Protein AF-A0AAD9J5I0-F1 (afdb_monomer_lite)

Secondary structure (DSSP, 8-state):
---HHHHHHHHHHHHHHHHHHHHHHHHHHHHHTTT-HHHHHHHHHHHTT------PPPS-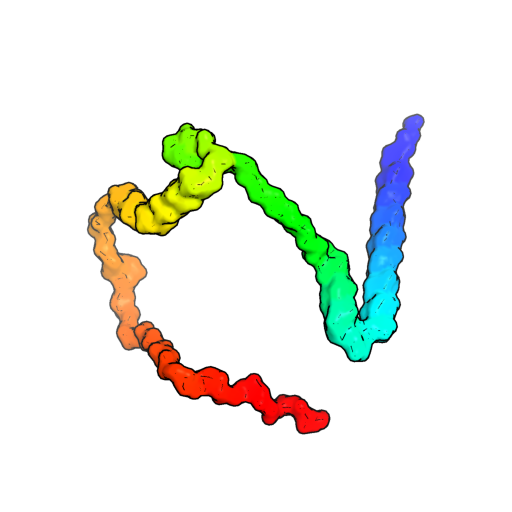EEETTEEE--HHHHHHHHHHHHHHHHHHHHHHSPPPSS-GGGTS----S-----PPPGGGG---------

pLDDT: mean 80.19, std 15.74, range [36.34, 97.44]

Structure (mmCIF, N/CA/C/O backbone):
data_AF-A0AAD9J5I0-F1
#
_entry.id   AF-A0AAD9J5I0-F1
#
loop_
_atom_site.group_PDB
_atom_site.id
_atom_site.type_symbol
_atom_site.label_atom_id
_atom_site.label_alt_id
_atom_site.label_comp_id
_atom_site.label_asym_id
_atom_site.label_entity_id
_atom_site.label_seq_id
_atom_site.pdbx_PDB_ins_code
_atom_site.Cartn_x
_atom_site.Cartn_y
_atom_site.Cartn_z
_atom_site.occupancy
_atom_site.B_iso_or_equiv
_atom_site.auth_seq_id
_atom_site.auth_comp_id
_atom_site.auth_asym_id
_atom_site.auth_atom_id
_atom_site.pdbx_PDB_model_num
ATOM 1 N N . MET A 1 1 ? -17.146 44.029 2.830 1.00 45.84 1 MET A N 1
ATOM 2 C CA . MET A 1 1 ? -15.761 43.497 2.895 1.00 45.84 1 MET A CA 1
ATOM 3 C C . MET A 1 1 ? -15.864 42.216 3.694 1.00 45.84 1 MET A C 1
ATOM 5 O O . MET A 1 1 ? -15.669 42.226 4.901 1.00 45.84 1 MET A O 1
ATOM 9 N N . ASP A 1 2 ? -16.312 41.154 3.035 1.00 52.72 2 ASP A N 1
ATOM 10 C CA . ASP A 1 2 ? -17.001 40.066 3.720 1.00 52.72 2 ASP A CA 1
ATOM 11 C C . ASP A 1 2 ? -16.282 38.724 3.523 1.00 52.72 2 ASP A C 1
ATOM 13 O O . ASP A 1 2 ? -15.870 38.349 2.427 1.00 52.72 2 ASP A O 1
ATOM 17 N N . ASP A 1 3 ? -16.167 38.012 4.644 1.00 60.75 3 ASP A N 1
ATOM 18 C CA . ASP A 1 3 ? -16.442 36.575 4.778 1.00 60.75 3 ASP A CA 1
ATOM 19 C C . ASP A 1 3 ? -15.363 35.514 4.461 1.00 60.75 3 ASP A C 1
ATOM 21 O O . ASP A 1 3 ? -15.515 34.358 4.863 1.00 60.75 3 ASP A O 1
ATOM 25 N N . VAL A 1 4 ? -14.202 35.856 3.887 1.00 61.72 4 VAL A N 1
ATOM 26 C CA . VAL A 1 4 ? -13.157 34.833 3.599 1.00 61.72 4 VAL A CA 1
ATOM 27 C C . VAL A 1 4 ? -12.637 34.137 4.873 1.00 61.72 4 VAL A C 1
ATOM 29 O O . VAL A 1 4 ? -12.423 32.923 4.892 1.00 61.72 4 VAL A O 1
ATOM 32 N N . GLY A 1 5 ? -12.487 34.882 5.974 1.00 63.03 5 GLY A N 1
ATOM 33 C CA . GLY A 1 5 ? -12.043 34.330 7.261 1.00 63.03 5 GLY A CA 1
ATOM 34 C C . GLY A 1 5 ? -13.073 33.412 7.931 1.00 63.03 5 GLY A C 1
ATOM 35 O O . GLY A 1 5 ? -12.693 32.457 8.612 1.00 63.03 5 GLY A O 1
ATOM 36 N N . SER A 1 6 ? -14.368 33.654 7.706 1.00 74.81 6 SER A N 1
ATOM 37 C CA . SER A 1 6 ? -15.464 32.882 8.306 1.00 74.81 6 SER A CA 1
ATOM 38 C C . SER A 1 6 ? -15.587 31.502 7.661 1.00 74.81 6 SER A C 1
ATOM 40 O O . SER A 1 6 ? -15.641 30.480 8.353 1.00 74.81 6 SER A O 1
ATOM 42 N N . HIS A 1 7 ? -15.510 31.451 6.328 1.00 84.06 7 HIS A N 1
ATOM 43 C CA . HIS A 1 7 ? -15.533 30.205 5.563 1.00 84.06 7 HIS A CA 1
ATOM 44 C C . HIS A 1 7 ? -14.419 29.229 5.991 1.00 84.06 7 HIS A C 1
ATOM 46 O O . HIS A 1 7 ? -14.665 28.035 6.204 1.00 84.06 7 HIS A O 1
ATOM 52 N N . ASP A 1 8 ? -13.196 29.722 6.199 1.00 89.00 8 ASP A N 1
ATOM 53 C CA . ASP A 1 8 ? -12.069 28.885 6.621 1.00 89.00 8 ASP A CA 1
ATOM 54 C C . ASP A 1 8 ? -12.212 28.352 8.052 1.00 89.00 8 ASP A C 1
ATOM 56 O O . ASP A 1 8 ? -11.824 27.211 8.338 1.00 89.00 8 ASP A O 1
ATOM 60 N N . ILE A 1 9 ? -12.793 29.138 8.960 1.00 92.94 9 ILE A N 1
ATOM 61 C CA . ILE A 1 9 ? -13.095 28.701 10.329 1.00 92.94 9 ILE A CA 1
ATOM 62 C C . ILE A 1 9 ? -14.163 27.602 10.306 1.00 92.94 9 ILE A C 1
ATOM 64 O O . ILE A 1 9 ? -13.973 26.552 10.934 1.00 92.94 9 ILE A O 1
ATOM 68 N N . ILE A 1 10 ? -15.236 27.787 9.531 1.00 94.06 10 ILE A N 1
ATOM 69 C CA . ILE A 1 10 ? -16.298 26.786 9.351 1.00 94.06 10 ILE A CA 1
ATOM 70 C C . ILE A 1 10 ? -15.714 25.493 8.768 1.00 94.06 10 ILE A C 1
ATOM 72 O O . ILE A 1 10 ? -15.964 24.404 9.293 1.00 94.06 10 ILE A O 1
ATOM 76 N N . LYS A 1 11 ? -14.853 25.587 7.750 1.00 95.44 11 LYS A N 1
ATOM 77 C CA . LYS A 1 11 ? -14.173 24.430 7.145 1.00 95.44 11 LYS A CA 1
ATOM 78 C C . LYS A 1 11 ? -13.287 23.686 8.149 1.00 95.44 11 LYS A C 1
ATOM 80 O O . LYS A 1 11 ? -13.295 22.450 8.192 1.00 95.44 11 LYS A O 1
ATOM 85 N N . LYS A 1 12 ? -12.531 24.408 8.985 1.00 95.56 12 LYS A N 1
ATOM 86 C CA . LYS A 1 12 ? -11.717 23.816 10.065 1.00 95.56 12 LYS A CA 1
ATOM 87 C C . LYS A 1 12 ? -12.596 23.096 11.090 1.00 95.56 12 LYS A C 1
ATOM 89 O O . LYS A 1 12 ? -12.289 21.957 11.458 1.00 95.56 12 LYS A O 1
ATOM 94 N N . LEU A 1 13 ? -13.694 23.720 11.515 1.00 96.38 13 LEU A N 1
ATOM 95 C CA . LEU A 1 13 ? -14.648 23.136 12.458 1.00 96.38 13 LEU A CA 1
ATOM 96 C C . LEU A 1 13 ? -15.300 21.870 11.889 1.00 96.38 13 LEU A C 1
ATOM 98 O O . LEU A 1 13 ? -15.314 20.834 12.557 1.00 96.38 13 LEU A O 1
ATOM 102 N N . LEU A 1 14 ? -15.754 21.916 10.638 1.00 96.31 14 LEU A N 1
ATOM 103 C CA . LEU A 1 14 ? -16.346 20.775 9.944 1.00 96.31 14 LEU A CA 1
ATOM 104 C C . LEU A 1 14 ? -15.366 19.599 9.865 1.00 96.31 14 LEU A C 1
ATOM 106 O O . LEU A 1 14 ? -15.709 18.471 10.220 1.00 96.31 14 LEU A O 1
ATOM 110 N N . ASN A 1 15 ? -14.118 19.856 9.468 1.00 95.38 15 ASN A N 1
ATOM 111 C CA . ASN A 1 15 ? -13.086 18.821 9.412 1.00 95.38 15 ASN A CA 1
ATOM 112 C C . ASN A 1 15 ? -12.787 18.228 10.797 1.00 95.38 15 ASN A C 1
ATOM 114 O O . ASN A 1 15 ? -12.597 17.014 10.924 1.00 95.38 15 ASN A O 1
ATOM 118 N N . LYS A 1 16 ? -12.786 19.056 11.849 1.00 96.88 16 LYS A N 1
ATOM 119 C CA . LYS A 1 16 ? -12.623 18.608 13.239 1.00 96.88 16 LYS A CA 1
ATOM 120 C C . LYS A 1 16 ? -13.772 17.693 13.669 1.00 96.88 16 LYS A C 1
ATOM 122 O O . LYS A 1 16 ? -13.514 16.624 14.226 1.00 96.88 16 LYS A O 1
ATOM 127 N N . LEU A 1 17 ? -15.015 18.076 13.382 1.00 97.44 17 LEU A N 1
ATOM 128 C CA . LEU A 1 17 ? -16.206 17.275 13.679 1.00 97.44 17 LEU A CA 1
ATOM 129 C C . LEU A 1 17 ? -16.199 15.954 12.904 1.00 97.44 17 LEU A C 1
ATOM 131 O O . LEU A 1 17 ? -16.365 14.896 13.508 1.00 97.44 17 LEU A O 1
ATOM 135 N N . LYS A 1 18 ? -15.882 15.991 11.606 1.00 96.00 18 LYS A N 1
ATOM 136 C CA . LYS A 1 18 ? -15.753 14.798 10.757 1.00 96.00 18 LYS A CA 1
ATOM 137 C C . LYS A 1 18 ? -14.722 13.810 11.308 1.00 96.00 18 LYS A C 1
ATOM 139 O O . LYS A 1 18 ? -14.994 12.612 11.387 1.00 96.00 18 LYS A O 1
ATOM 144 N N . ARG A 1 19 ? -13.547 14.295 11.733 1.00 94.44 19 ARG A N 1
ATOM 145 C CA . ARG A 1 19 ? -12.506 13.447 12.346 1.00 94.44 19 ARG A CA 1
ATOM 146 C C . ARG A 1 19 ? -12.982 12.833 13.659 1.00 94.44 19 ARG A C 1
ATOM 148 O O . ARG A 1 19 ? -12.789 11.637 13.856 1.00 94.44 19 ARG A O 1
ATOM 155 N N . ARG A 1 20 ? -13.623 13.620 14.530 1.00 96.81 20 ARG A N 1
ATOM 156 C CA . ARG A 1 20 ? -14.169 13.126 15.805 1.00 96.81 20 ARG A CA 1
ATOM 157 C C . ARG A 1 20 ? -15.232 12.054 15.586 1.00 96.81 20 ARG A C 1
ATOM 159 O O . ARG A 1 20 ? -15.098 10.975 16.147 1.00 96.81 20 ARG A O 1
ATOM 166 N N . ALA A 1 21 ? -16.211 12.312 14.723 1.00 96.50 21 ALA A N 1
ATOM 167 C CA . ALA A 1 21 ? -17.261 11.352 14.393 1.00 96.50 21 ALA A CA 1
ATOM 168 C C . ALA A 1 21 ? -16.678 10.033 13.858 1.00 96.50 21 ALA A C 1
ATOM 170 O O . ALA A 1 21 ? -17.050 8.959 14.327 1.00 96.50 21 ALA A O 1
ATOM 171 N N . LYS A 1 22 ? -15.690 10.110 12.950 1.00 94.06 22 LYS A N 1
ATOM 172 C CA . LYS A 1 22 ? -14.998 8.929 12.410 1.00 94.06 22 LYS A CA 1
ATOM 173 C C . LYS A 1 22 ? -14.294 8.130 13.514 1.00 94.06 22 LYS A C 1
ATOM 175 O O . LYS A 1 22 ? -14.447 6.914 13.574 1.00 94.06 22 LYS A O 1
ATOM 180 N N . ILE A 1 23 ? -13.554 8.798 14.402 1.00 95.00 23 ILE A N 1
ATOM 181 C CA . ILE A 1 23 ? -12.869 8.143 15.529 1.00 95.00 23 ILE A CA 1
ATOM 182 C C . ILE A 1 23 ? -13.879 7.457 16.453 1.00 95.00 23 ILE A C 1
ATOM 184 O O . ILE A 1 23 ? -13.674 6.299 16.811 1.00 95.00 23 ILE A O 1
ATOM 188 N N . THR A 1 24 ? -14.960 8.145 16.822 1.00 97.19 24 THR A N 1
ATOM 189 C CA . THR A 1 24 ? -15.998 7.594 17.703 1.00 97.19 24 THR A CA 1
ATOM 190 C C . THR A 1 24 ? -16.634 6.342 17.102 1.00 97.19 24 THR A C 1
ATOM 192 O O . THR A 1 24 ? -16.725 5.329 17.790 1.00 97.19 24 THR A O 1
ATOM 195 N N . TYR A 1 25 ? -16.986 6.374 15.813 1.00 96.19 25 TYR A N 1
ATOM 196 C CA . TYR A 1 25 ? -17.545 5.223 15.099 1.00 96.19 25 TYR A CA 1
ATOM 197 C C . TYR A 1 25 ? -16.612 4.004 15.105 1.00 96.19 25 TYR A C 1
ATOM 199 O O . TYR A 1 25 ? -17.035 2.891 15.417 1.00 96.19 25 TYR A O 1
ATOM 207 N N . PHE A 1 26 ? -15.329 4.190 14.774 1.00 95.56 26 PHE A N 1
ATOM 208 C CA . PHE A 1 26 ? -14.394 3.063 14.742 1.00 95.56 26 PHE A CA 1
ATOM 209 C C . PHE A 1 26 ? -14.096 2.527 16.141 1.00 95.56 26 PHE A C 1
ATOM 211 O O . PHE A 1 26 ? -14.008 1.313 16.304 1.00 95.56 26 PHE A O 1
ATOM 218 N N . LYS A 1 27 ? -14.007 3.396 17.156 1.00 95.88 27 LYS A N 1
ATOM 219 C CA . LYS A 1 27 ? -13.848 2.969 18.552 1.00 95.88 27 LYS A CA 1
ATOM 220 C C . LYS A 1 27 ? -15.010 2.086 19.009 1.00 95.88 27 LYS A C 1
ATOM 222 O O . LYS A 1 27 ? -14.761 0.993 19.509 1.00 95.88 27 LYS A O 1
ATOM 227 N N . SER A 1 28 ? -16.257 2.520 18.803 1.00 96.81 28 SER A N 1
ATOM 228 C CA . SER A 1 28 ? -17.426 1.724 19.199 1.00 96.81 28 SER A CA 1
ATOM 229 C C . SER A 1 28 ? -17.517 0.413 18.412 1.00 96.81 28 SER A C 1
ATOM 231 O O . SER A 1 28 ? -17.756 -0.642 18.995 1.00 96.81 28 SER A O 1
ATOM 233 N N . SER A 1 29 ? -17.244 0.452 17.106 1.00 95.50 29 SER A N 1
ATOM 234 C CA . SER A 1 29 ? -17.272 -0.737 16.245 1.00 95.50 29 SER A CA 1
ATOM 235 C C . SER A 1 29 ? -16.230 -1.782 16.655 1.00 95.50 29 SER A C 1
ATOM 237 O O . SER A 1 29 ? -16.529 -2.976 16.654 1.00 95.50 29 SER A O 1
ATOM 239 N N . ILE A 1 30 ? -15.019 -1.349 17.023 1.00 95.88 30 ILE A N 1
ATOM 240 C CA . ILE A 1 30 ? -13.955 -2.232 17.522 1.00 95.88 30 ILE A CA 1
ATOM 241 C C . ILE A 1 30 ? -14.372 -2.880 18.845 1.00 95.88 30 ILE A C 1
ATOM 243 O O . ILE A 1 30 ? -14.229 -4.092 18.990 1.00 95.88 30 ILE A O 1
ATOM 247 N N . GLU A 1 31 ? -14.934 -2.104 19.773 1.00 96.19 31 GLU A N 1
ATOM 248 C CA . GLU A 1 31 ? -15.330 -2.607 21.092 1.00 96.19 31 GLU A CA 1
ATOM 249 C C . GLU A 1 31 ? -16.424 -3.681 20.996 1.00 96.19 31 GLU A C 1
ATOM 251 O O . GLU A 1 31 ? -16.317 -4.743 21.612 1.00 96.19 31 GLU A O 1
ATOM 256 N N . VAL A 1 32 ? -17.433 -3.455 20.146 1.00 96.38 32 VAL A N 1
ATOM 257 C CA . VAL A 1 32 ? -18.509 -4.427 19.881 1.00 96.38 32 VAL A CA 1
ATOM 258 C C . VAL A 1 32 ? -17.966 -5.713 19.244 1.00 96.38 32 VAL A C 1
ATOM 260 O O . VAL A 1 32 ? -18.438 -6.808 19.545 1.00 96.38 32 VAL A O 1
ATOM 263 N N . ASN A 1 33 ? -16.945 -5.609 18.388 1.00 95.19 33 ASN A N 1
ATOM 264 C CA . ASN A 1 33 ? -16.413 -6.736 17.615 1.00 95.19 33 ASN A CA 1
ATOM 265 C C . ASN A 1 33 ? -15.130 -7.349 18.200 1.00 95.19 33 ASN A C 1
ATOM 267 O O . ASN A 1 33 ? -14.517 -8.199 17.552 1.00 95.19 33 ASN A O 1
ATOM 271 N N . LYS A 1 34 ? -14.729 -6.993 19.428 1.00 93.06 34 LYS A N 1
ATOM 272 C CA . LYS A 1 34 ? -13.459 -7.436 20.040 1.00 93.06 34 LYS A CA 1
ATOM 273 C C . LYS A 1 34 ? -13.279 -8.957 20.132 1.00 93.06 34 LYS A C 1
ATOM 275 O O . LYS A 1 34 ? -12.156 -9.444 20.131 1.00 93.06 34 LYS A O 1
ATOM 280 N N . LYS A 1 35 ? -14.382 -9.714 20.185 1.00 95.06 35 LYS A N 1
ATOM 281 C CA . LYS A 1 35 ? -14.384 -11.191 20.224 1.00 95.06 35 LYS A CA 1
ATOM 282 C C . LYS A 1 35 ? -14.495 -11.846 18.839 1.00 95.06 35 LYS A C 1
ATOM 284 O O . LYS A 1 35 ? -14.401 -13.063 18.737 1.00 95.06 35 LYS A O 1
ATOM 289 N N . ASN A 1 36 ? -14.695 -11.067 17.774 1.00 95.56 36 ASN A N 1
ATOM 290 C CA . ASN A 1 36 ? -14.849 -11.560 16.406 1.00 95.56 36 ASN A CA 1
ATOM 291 C C . ASN A 1 36 ? -13.714 -11.028 15.519 1.00 95.56 36 ASN A C 1
ATOM 293 O O . ASN A 1 36 ? -13.835 -9.982 14.880 1.00 95.56 36 ASN A O 1
ATOM 297 N N . ALA A 1 37 ? -12.615 -11.782 15.450 1.00 93.75 37 ALA A N 1
ATOM 298 C CA . ALA A 1 37 ? -11.416 -11.395 14.704 1.00 93.75 37 ALA A CA 1
ATOM 299 C C . ALA A 1 37 ? -11.690 -11.107 13.214 1.00 93.75 37 ALA A C 1
ATOM 301 O O . ALA A 1 37 ? -11.115 -10.178 12.646 1.00 93.75 37 ALA A O 1
ATOM 302 N N . LYS A 1 38 ? -12.606 -11.857 12.581 1.00 94.06 38 LYS A N 1
ATOM 303 C CA . LYS A 1 38 ? -12.971 -11.661 11.169 1.00 94.06 38 LYS A CA 1
ATOM 304 C C . LYS A 1 38 ? -13.639 -10.304 10.951 1.00 94.06 38 LYS A C 1
ATOM 306 O O . LYS A 1 38 ? -13.263 -9.575 10.031 1.00 94.06 38 LYS A O 1
ATOM 311 N N . GLN A 1 39 ? -14.610 -9.954 11.794 1.00 93.81 39 GLN A N 1
ATOM 312 C CA . GLN A 1 39 ? -15.293 -8.662 11.699 1.00 93.81 39 GLN A CA 1
ATOM 313 C C . GLN A 1 39 ? -14.378 -7.506 12.097 1.00 93.81 39 GLN A C 1
ATOM 315 O O . GLN A 1 39 ? -14.344 -6.491 11.403 1.00 93.81 39 GLN A O 1
ATOM 320 N N . LEU A 1 40 ? -13.558 -7.687 13.133 1.00 95.25 40 LEU A N 1
ATOM 321 C CA . LEU A 1 40 ? -12.560 -6.702 13.539 1.00 95.25 40 LEU A CA 1
ATOM 322 C C . LEU A 1 40 ? -11.584 -6.377 12.395 1.00 95.25 40 LEU A C 1
ATOM 324 O O . LEU A 1 40 ? -11.318 -5.207 12.121 1.00 95.25 40 LEU A O 1
ATOM 328 N N . TRP A 1 41 ? -11.120 -7.395 11.663 1.00 92.06 41 TRP A N 1
ATOM 329 C CA . TRP A 1 41 ? -10.270 -7.198 10.488 1.00 92.06 41 TRP A CA 1
ATOM 330 C C . TRP A 1 41 ? -10.987 -6.451 9.356 1.00 92.06 41 TRP A C 1
ATOM 332 O O . TRP A 1 41 ? -10.393 -5.602 8.691 1.00 92.06 41 TRP A O 1
ATOM 342 N N . ASN A 1 42 ? -12.277 -6.718 9.135 1.00 91.12 42 ASN A N 1
ATOM 343 C CA . ASN A 1 42 ? -13.078 -5.970 8.163 1.00 91.12 42 ASN A CA 1
ATOM 344 C C . ASN A 1 42 ? -13.226 -4.491 8.544 1.00 91.12 42 ASN A C 1
ATOM 346 O O . ASN A 1 42 ? -13.063 -3.629 7.680 1.00 91.12 42 ASN A O 1
ATOM 350 N N . ILE A 1 43 ? -13.482 -4.199 9.819 1.00 93.25 43 ILE A N 1
ATOM 351 C CA . ILE A 1 43 ? -13.586 -2.832 10.351 1.00 93.25 43 ILE A CA 1
ATOM 352 C C . ILE A 1 43 ? -12.245 -2.101 10.212 1.00 93.25 43 ILE A C 1
ATOM 354 O O . ILE A 1 43 ? -12.205 -0.959 9.754 1.00 93.25 43 ILE A O 1
ATOM 358 N N . LEU A 1 44 ? -11.133 -2.769 10.526 1.00 91.75 44 LEU A N 1
ATOM 359 C CA . LEU A 1 44 ? -9.797 -2.190 10.393 1.00 91.75 44 LEU A CA 1
ATOM 360 C C . LEU A 1 44 ? -9.439 -1.887 8.930 1.00 91.75 44 LEU A C 1
ATOM 362 O O . LEU A 1 44 ? -8.917 -0.811 8.635 1.00 91.75 44 LEU A O 1
ATOM 366 N N . LYS A 1 45 ? -9.776 -2.786 7.994 1.00 89.69 45 LYS A N 1
ATOM 367 C CA . LYS A 1 45 ? -9.599 -2.541 6.550 1.00 89.69 45 LYS A CA 1
ATOM 368 C C . LYS A 1 45 ? -10.363 -1.300 6.080 1.00 89.69 45 LYS A C 1
ATOM 370 O O . LYS A 1 45 ? -9.815 -0.516 5.309 1.00 89.69 45 LYS A O 1
ATOM 375 N N . GLN A 1 46 ? -11.589 -1.102 6.569 1.00 89.38 46 GLN A N 1
ATOM 376 C CA . GLN A 1 46 ? -12.376 0.102 6.282 1.00 89.38 46 GLN A CA 1
ATOM 377 C C . GLN A 1 46 ? -11.736 1.362 6.887 1.00 89.38 46 GLN A C 1
ATOM 379 O O . GLN A 1 46 ? -11.712 2.410 6.246 1.00 89.38 46 GLN A O 1
ATOM 384 N N . ALA A 1 47 ? -11.180 1.274 8.101 1.00 89.31 47 ALA A N 1
ATOM 385 C CA . ALA A 1 47 ? -10.539 2.407 8.774 1.00 89.31 47 ALA A CA 1
ATOM 386 C C . ALA A 1 47 ? -9.294 2.920 8.034 1.00 89.31 47 ALA A C 1
ATOM 388 O O . ALA A 1 47 ? -9.096 4.134 7.935 1.00 89.31 47 ALA A O 1
ATOM 389 N N . ILE A 1 48 ? -8.486 1.998 7.501 1.00 87.50 48 ILE A N 1
ATOM 390 C CA . ILE A 1 48 ? -7.223 2.276 6.795 1.00 87.50 48 ILE A CA 1
ATOM 391 C C . ILE A 1 48 ? -7.471 2.757 5.348 1.00 87.50 48 ILE A C 1
ATOM 393 O O . ILE A 1 48 ? -6.530 3.077 4.632 1.00 87.50 48 ILE A O 1
ATOM 397 N N . ASP A 1 49 ? -8.730 2.830 4.900 1.00 70.69 49 ASP A N 1
ATOM 398 C CA . ASP A 1 49 ? -9.101 3.173 3.517 1.00 70.69 49 ASP A CA 1
ATOM 399 C C . ASP A 1 49 ? -8.446 2.245 2.470 1.00 70.69 49 ASP A C 1
ATOM 401 O O . ASP A 1 49 ? -8.398 2.537 1.277 1.00 70.69 49 ASP A O 1
ATOM 405 N N . LYS A 1 50 ? -8.017 1.050 2.912 1.00 61.47 50 LYS A N 1
ATOM 406 C CA . LYS A 1 50 ? -7.759 -0.122 2.065 1.00 61.47 50 LYS A CA 1
ATOM 407 C C . LYS A 1 50 ? -9.082 -0.804 1.721 1.00 61.47 50 LYS A C 1
ATOM 409 O O . LYS A 1 50 ? -9.204 -2.030 1.734 1.00 61.47 50 LYS A O 1
ATOM 414 N N . VAL A 1 51 ? -10.098 -0.006 1.399 1.00 59.34 51 VAL A N 1
ATOM 415 C CA . VAL A 1 51 ? -11.151 -0.501 0.521 1.00 59.34 51 VAL A CA 1
ATOM 416 C C . VAL A 1 51 ? -10.402 -0.858 -0.748 1.00 59.34 51 VAL A C 1
ATOM 418 O O . VAL A 1 51 ? -9.644 -0.025 -1.239 1.00 59.34 51 VAL A O 1
ATOM 421 N N . ASN A 1 52 ? -10.505 -2.103 -1.206 1.00 57.88 52 ASN A N 1
ATOM 422 C CA . ASN A 1 52 ? -9.889 -2.537 -2.450 1.00 57.88 52 ASN A CA 1
ATOM 423 C C . ASN A 1 52 ? -10.416 -1.633 -3.570 1.00 57.88 52 ASN A C 1
ATOM 425 O O . ASN A 1 52 ? -11.409 -1.959 -4.219 1.00 57.88 52 ASN A O 1
ATOM 429 N N . LYS A 1 53 ? -9.772 -0.482 -3.789 1.00 62.66 53 LYS A N 1
ATOM 430 C CA . LYS A 1 53 ? -9.836 0.231 -5.046 1.00 62.66 53 LYS A CA 1
ATOM 431 C C . LYS A 1 53 ? -9.251 -0.800 -5.979 1.00 62.66 53 LYS A C 1
ATOM 433 O O . LYS A 1 53 ? -8.047 -1.039 -5.937 1.00 62.66 53 LYS A O 1
ATOM 438 N N . LYS A 1 54 ? -10.123 -1.522 -6.686 1.00 63.72 54 LYS A N 1
ATOM 439 C CA . LYS A 1 54 ? -9.709 -2.323 -7.826 1.00 63.72 54 LYS A CA 1
ATOM 440 C C . LYS A 1 54 ? -8.980 -1.311 -8.691 1.00 63.72 54 LYS A C 1
ATOM 442 O O . LYS A 1 54 ? -9.614 -0.426 -9.260 1.00 63.72 54 LYS A O 1
ATOM 447 N N . ALA A 1 55 ? -7.654 -1.304 -8.602 1.00 67.19 55 ALA A N 1
ATOM 448 C CA . ALA A 1 55 ? -6.847 -0.449 -9.432 1.00 67.19 55 ALA A CA 1
ATOM 449 C C . ALA A 1 55 ? -7.142 -0.976 -10.825 1.00 67.19 55 ALA A C 1
ATOM 451 O O . ALA A 1 55 ? -6.796 -2.114 -11.139 1.00 67.19 55 ALA A O 1
ATOM 452 N N . ASN A 1 56 ? -7.928 -0.217 -11.586 1.00 73.50 56 ASN A N 1
ATOM 453 C CA . ASN A 1 56 ? -8.185 -0.570 -12.965 1.00 73.50 56 ASN A CA 1
ATOM 454 C C . ASN A 1 56 ? -6.812 -0.608 -13.620 1.00 73.50 56 ASN A C 1
ATOM 456 O O . ASN A 1 56 ? -6.086 0.390 -13.573 1.00 73.50 56 ASN A O 1
ATOM 460 N N . LEU A 1 57 ? -6.432 -1.769 -14.154 1.00 74.75 57 LEU A N 1
ATOM 461 C CA . LEU A 1 57 ? -5.225 -1.829 -14.953 1.00 74.7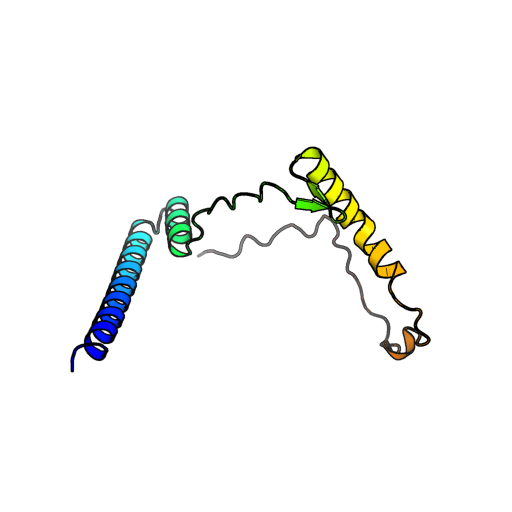5 57 LEU A CA 1
ATOM 462 C C . LEU A 1 57 ? -5.396 -0.846 -16.120 1.00 74.75 57 LEU A C 1
ATOM 464 O O . LEU A 1 57 ? -6.509 -0.700 -16.645 1.00 74.75 57 LEU A O 1
ATOM 468 N N . PRO A 1 58 ? -4.333 -0.125 -16.503 1.00 79.94 58 PRO A N 1
ATOM 469 C CA . PRO A 1 58 ? -4.398 0.710 -17.687 1.00 79.94 58 PRO A CA 1
ATOM 470 C C . PRO A 1 58 ? -4.712 -0.176 -18.900 1.00 79.94 58 PRO A C 1
ATOM 472 O O . PRO A 1 58 ? -4.187 -1.278 -19.030 1.00 79.94 58 PRO A O 1
ATOM 475 N N . ARG A 1 59 ? -5.593 0.310 -19.784 1.00 80.62 59 ARG A N 1
ATOM 476 C CA . ARG A 1 59 ? -6.057 -0.429 -20.977 1.00 80.62 59 ARG A CA 1
ATOM 477 C C . ARG A 1 59 ? -4.977 -0.615 -22.043 1.00 80.62 59 ARG A C 1
ATOM 479 O O . ARG A 1 59 ? -5.198 -1.312 -23.021 1.00 80.62 59 ARG A O 1
ATOM 486 N N . SER A 1 60 ? -3.848 0.062 -21.888 1.00 85.81 60 SER A N 1
ATOM 487 C CA . SER A 1 60 ? -2.751 0.036 -22.840 1.00 85.81 60 SER A CA 1
ATOM 488 C C . SER A 1 60 ? -1.437 0.359 -22.148 1.00 85.81 60 SER A C 1
ATOM 490 O O . SER A 1 60 ? -1.411 1.176 -21.224 1.00 85.81 60 SER A O 1
ATOM 492 N N . PHE A 1 61 ? -0.354 -0.224 -22.643 1.00 83.81 61 PHE A N 1
ATOM 493 C CA . PHE A 1 61 ? 1.007 -0.016 -22.166 1.00 83.81 61 PHE A CA 1
ATOM 494 C C . PHE A 1 61 ? 1.919 0.412 -23.313 1.00 83.81 61 PHE A C 1
ATOM 496 O O . PHE A 1 61 ? 1.685 0.070 -24.468 1.00 83.81 61 PHE A O 1
ATOM 503 N N . LEU A 1 62 ? 2.971 1.157 -22.985 1.00 85.75 62 LEU A N 1
ATOM 504 C CA . LEU A 1 62 ? 4.007 1.532 -23.938 1.00 85.75 62 LEU A CA 1
ATOM 505 C C . LEU A 1 62 ? 5.100 0.456 -23.932 1.00 85.75 62 LEU A C 1
ATOM 507 O O . LEU A 1 62 ? 5.802 0.303 -22.935 1.00 85.75 62 LEU A O 1
ATOM 511 N N . VAL A 1 63 ? 5.243 -0.275 -25.033 1.00 82.38 63 VAL A N 1
ATOM 512 C CA . VAL A 1 63 ? 6.300 -1.276 -25.245 1.00 82.38 63 VAL A CA 1
ATOM 513 C C . VAL A 1 63 ? 7.105 -0.829 -26.461 1.00 82.38 63 VAL A C 1
ATOM 515 O O . VAL A 1 63 ? 6.526 -0.607 -27.521 1.00 82.38 63 VAL A O 1
ATOM 518 N N . ASP A 1 64 ? 8.417 -0.632 -26.307 1.00 78.19 64 ASP A N 1
ATOM 519 C CA . ASP A 1 64 ? 9.327 -0.198 -27.384 1.00 78.19 64 ASP A CA 1
ATOM 520 C C . ASP A 1 64 ? 8.806 1.019 -28.178 1.00 78.19 64 ASP A C 1
ATOM 522 O O . ASP A 1 64 ? 8.791 1.044 -29.410 1.00 78.19 64 ASP A O 1
ATOM 526 N N . SER A 1 65 ? 8.327 2.036 -27.449 1.00 81.25 65 SER A N 1
ATOM 527 C CA . SER A 1 65 ? 7.740 3.275 -27.991 1.00 81.25 65 SER A CA 1
ATOM 528 C C . SER A 1 65 ? 6.437 3.098 -28.785 1.00 81.25 65 SER A C 1
ATOM 530 O O . SER A 1 65 ? 5.992 4.032 -29.454 1.00 81.25 65 SER A O 1
ATOM 532 N N . LYS A 1 66 ? 5.780 1.936 -28.687 1.00 85.25 66 LYS A N 1
ATOM 533 C CA . LYS A 1 66 ? 4.464 1.670 -29.280 1.00 85.25 66 LYS A CA 1
ATOM 534 C C . LYS A 1 66 ? 3.416 1.442 -28.201 1.00 85.25 66 LYS A C 1
ATOM 536 O O . LYS A 1 66 ? 3.650 0.735 -27.225 1.00 85.25 66 LYS A O 1
ATOM 541 N N . MET A 1 67 ? 2.245 2.041 -28.389 1.00 88.69 67 MET A N 1
ATOM 542 C CA . MET A 1 67 ? 1.096 1.813 -27.518 1.00 88.69 67 MET A CA 1
ATOM 543 C C . MET A 1 67 ? 0.450 0.474 -27.874 1.00 88.69 67 MET A C 1
ATOM 545 O O . MET A 1 67 ? -0.010 0.281 -28.997 1.00 88.69 67 MET A O 1
ATOM 549 N N . VAL A 1 68 ? 0.418 -0.441 -26.913 1.00 88.38 68 VAL A N 1
ATOM 550 C CA . VAL A 1 68 ? -0.122 -1.795 -27.048 1.00 88.38 68 VAL A CA 1
ATOM 551 C C . VAL A 1 68 ? -1.304 -1.942 -26.099 1.00 88.38 68 VAL A C 1
ATOM 553 O O . VAL A 1 68 ? -1.170 -1.675 -24.909 1.00 88.38 68 VAL A O 1
ATOM 556 N N . ALA A 1 69 ? -2.458 -2.352 -26.623 1.00 87.81 69 ALA A N 1
ATOM 557 C CA . ALA A 1 69 ? -3.676 -2.614 -25.845 1.00 87.81 69 ALA A CA 1
ATOM 558 C C . ALA A 1 69 ? -4.055 -4.106 -25.790 1.00 87.81 69 ALA A C 1
ATOM 560 O O . ALA A 1 69 ? -4.958 -4.479 -25.052 1.00 87.81 69 ALA A O 1
ATOM 561 N N . ASP A 1 70 ? -3.372 -4.942 -26.574 1.00 89.12 70 ASP A N 1
ATOM 562 C CA . ASP A 1 70 ? -3.570 -6.390 -26.603 1.00 89.12 70 ASP A CA 1
ATOM 563 C C . ASP A 1 70 ? -2.905 -7.064 -25.393 1.00 89.12 70 ASP A C 1
ATOM 565 O O . ASP A 1 70 ? -1.735 -6.806 -25.102 1.00 89.12 70 ASP A O 1
ATOM 569 N N . GLU A 1 71 ? -3.647 -7.918 -24.685 1.00 86.75 71 GLU A N 1
ATOM 570 C CA . GLU A 1 71 ? -3.209 -8.525 -23.420 1.00 86.75 71 GLU A CA 1
ATOM 571 C C . GLU A 1 71 ? -1.991 -9.441 -23.609 1.00 86.75 71 GLU A C 1
ATOM 573 O O . GLU A 1 71 ? -1.038 -9.373 -22.825 1.00 86.75 71 GLU A O 1
ATOM 578 N N . ASP A 1 72 ? -1.972 -10.233 -24.684 1.00 89.50 72 ASP A N 1
ATOM 579 C CA . ASP A 1 72 ? -0.862 -11.137 -25.000 1.00 89.50 72 ASP A CA 1
ATOM 580 C C . ASP A 1 72 ? 0.403 -10.360 -25.368 1.00 89.50 72 ASP A C 1
ATOM 582 O O . ASP A 1 72 ? 1.511 -10.688 -24.923 1.00 89.50 72 ASP A O 1
ATOM 586 N N . ALA A 1 73 ? 0.258 -9.306 -26.171 1.00 86.69 73 ALA A N 1
ATOM 587 C CA . ALA A 1 73 ? 1.362 -8.429 -26.524 1.00 86.69 73 ALA A CA 1
ATOM 588 C C . ALA A 1 73 ? 1.898 -7.653 -25.307 1.00 86.69 73 ALA A C 1
ATOM 590 O O . ALA A 1 73 ? 3.117 -7.505 -25.177 1.00 86.69 73 ALA A O 1
ATOM 591 N N . ILE A 1 74 ? 1.032 -7.223 -24.381 1.00 88.69 74 ILE A N 1
ATOM 592 C CA . ILE A 1 74 ? 1.448 -6.622 -23.104 1.00 88.69 74 ILE A CA 1
ATOM 593 C C . ILE A 1 74 ? 2.265 -7.638 -22.298 1.00 88.69 74 ILE A C 1
ATOM 595 O O . ILE A 1 74 ? 3.390 -7.331 -21.902 1.00 88.69 74 ILE A O 1
ATOM 599 N N . ALA A 1 75 ? 1.757 -8.858 -22.096 1.00 89.62 75 ALA A N 1
ATOM 600 C CA . ALA A 1 75 ? 2.454 -9.892 -21.327 1.00 89.62 75 ALA A CA 1
ATOM 601 C C . ALA A 1 75 ? 3.833 -10.228 -21.921 1.00 89.62 75 ALA A C 1
ATOM 603 O O . ALA A 1 75 ? 4.833 -10.298 -21.199 1.00 89.62 75 ALA A O 1
ATOM 604 N N . LYS A 1 76 ? 3.914 -10.363 -23.250 1.00 90.25 76 LYS A N 1
ATOM 605 C CA . LYS A 1 76 ? 5.185 -10.567 -23.963 1.00 90.25 76 LYS A CA 1
ATOM 606 C C . LYS A 1 76 ? 6.135 -9.384 -23.783 1.00 90.25 76 LYS A C 1
ATOM 608 O O . LYS A 1 76 ? 7.310 -9.604 -23.500 1.00 90.25 76 LYS A O 1
ATOM 613 N N . GLY A 1 77 ? 5.636 -8.151 -23.888 1.00 88.81 77 GLY A N 1
ATOM 614 C CA . GLY A 1 77 ? 6.417 -6.936 -23.654 1.00 88.81 77 GLY A CA 1
ATOM 615 C C . GLY A 1 77 ? 7.001 -6.874 -22.240 1.00 88.81 77 GLY A C 1
ATOM 616 O O . GLY A 1 77 ? 8.192 -6.616 -22.080 1.00 88.81 77 GLY A O 1
ATOM 617 N N . PHE A 1 78 ? 6.200 -7.200 -21.221 1.00 88.62 78 PHE A N 1
ATOM 618 C CA . PHE A 1 78 ? 6.655 -7.292 -19.829 1.00 88.62 78 PHE A CA 1
ATOM 619 C C . PHE A 1 78 ? 7.755 -8.341 -19.654 1.00 88.62 78 PHE A C 1
ATOM 621 O O . PHE A 1 78 ? 8.807 -8.044 -19.083 1.00 88.62 78 PHE A O 1
ATOM 628 N N . ASN A 1 79 ? 7.539 -9.550 -20.175 1.00 92.12 79 ASN A N 1
ATOM 629 C CA . ASN A 1 79 ? 8.519 -10.629 -20.081 1.00 92.12 79 ASN A CA 1
ATOM 630 C C . ASN A 1 79 ? 9.832 -10.247 -20.767 1.00 92.12 79 ASN A C 1
ATOM 632 O O . ASN A 1 79 ? 10.901 -10.432 -20.187 1.00 92.12 79 ASN A O 1
ATOM 636 N N . ASN A 1 80 ? 9.754 -9.674 -21.968 1.00 90.88 80 ASN A N 1
ATOM 637 C CA . ASN A 1 80 ? 10.921 -9.236 -22.721 1.00 90.88 80 ASN A CA 1
ATOM 638 C C . ASN A 1 80 ? 11.689 -8.129 -21.985 1.00 90.88 80 ASN A C 1
ATOM 640 O O . ASN A 1 80 ? 12.910 -8.203 -21.861 1.00 90.88 80 ASN A O 1
ATOM 644 N N . PHE A 1 81 ? 10.979 -7.135 -21.447 1.00 90.31 81 PHE A N 1
ATOM 645 C CA . PHE A 1 81 ? 11.588 -6.039 -20.701 1.00 90.31 81 PHE A CA 1
ATOM 646 C C . PHE A 1 81 ? 12.318 -6.541 -19.452 1.00 90.31 81 PHE A C 1
ATOM 648 O O . PHE A 1 81 ? 13.519 -6.321 -19.313 1.00 90.31 81 PHE A O 1
ATOM 655 N N . PHE A 1 82 ? 11.628 -7.256 -18.558 1.00 91.31 82 PHE A N 1
ATOM 656 C CA . PHE A 1 82 ? 12.211 -7.662 -17.275 1.00 91.31 82 PHE A CA 1
ATOM 657 C C . PHE A 1 82 ? 13.256 -8.776 -17.401 1.00 91.31 82 PHE A C 1
ATOM 659 O O . PHE A 1 82 ? 14.155 -8.846 -16.565 1.00 91.31 82 PHE A O 1
ATOM 666 N N . SER A 1 83 ? 13.194 -9.596 -18.453 1.00 95.06 83 SER A N 1
ATOM 667 C CA . SER A 1 83 ? 14.224 -10.611 -18.722 1.00 95.06 83 SER A CA 1
ATOM 668 C C . SER A 1 83 ? 15.512 -9.990 -19.268 1.00 95.06 83 SER A C 1
ATOM 670 O O . SER A 1 83 ? 16.601 -10.455 -18.940 1.00 95.06 83 SER A O 1
ATOM 672 N N . ASN A 1 84 ? 15.408 -8.913 -20.058 1.00 93.06 84 ASN A N 1
ATOM 673 C CA . ASN A 1 84 ? 16.559 -8.295 -20.726 1.00 93.06 84 ASN A CA 1
ATOM 674 C C . ASN A 1 84 ? 17.073 -7.017 -20.051 1.00 93.06 84 ASN A C 1
ATOM 676 O O . ASN A 1 84 ? 18.129 -6.515 -20.433 1.00 93.06 84 ASN A O 1
ATOM 680 N N . ILE A 1 85 ? 16.384 -6.487 -19.034 1.00 91.62 85 ILE A N 1
ATOM 681 C CA . ILE A 1 85 ? 16.771 -5.224 -18.387 1.00 91.62 85 ILE A CA 1
ATOM 682 C C . ILE A 1 85 ? 18.206 -5.259 -17.844 1.00 91.62 85 ILE A C 1
ATOM 684 O O . ILE A 1 85 ? 18.942 -4.290 -18.005 1.00 91.62 85 ILE A O 1
ATOM 688 N N . GLY A 1 86 ? 18.641 -6.383 -17.266 1.00 91.19 86 GLY A N 1
ATOM 689 C CA . GLY A 1 86 ? 20.007 -6.535 -16.758 1.00 91.19 86 GLY A CA 1
ATOM 690 C C . GLY A 1 86 ? 21.056 -6.460 -17.869 1.00 91.19 86 GLY A C 1
ATOM 691 O O . GLY A 1 86 ? 22.040 -5.735 -17.737 1.00 91.19 86 GLY A O 1
ATOM 692 N N . PHE A 1 87 ? 20.810 -7.150 -18.986 1.00 91.62 87 PHE A N 1
ATOM 693 C CA . PHE A 1 87 ? 21.679 -7.109 -20.162 1.00 91.62 87 PHE A CA 1
ATOM 694 C C . PHE A 1 87 ? 21.739 -5.699 -20.763 1.00 91.62 87 PHE A C 1
ATOM 696 O O . PHE A 1 87 ? 22.826 -5.153 -20.948 1.00 91.62 87 PHE A O 1
ATOM 703 N N . ASN A 1 88 ? 20.579 -5.073 -20.978 1.00 89.56 88 ASN A N 1
ATOM 704 C CA . ASN A 1 88 ? 20.469 -3.733 -21.555 1.00 89.56 88 ASN A CA 1
ATOM 705 C C . ASN A 1 88 ? 21.159 -2.672 -20.689 1.00 89.56 88 ASN A C 1
ATOM 707 O O . ASN A 1 88 ? 21.853 -1.802 -21.212 1.00 89.56 88 ASN A O 1
ATOM 711 N N . ILE A 1 89 ? 20.997 -2.743 -19.363 1.00 90.31 89 ILE A N 1
ATOM 712 C CA . ILE A 1 89 ? 21.691 -1.837 -18.444 1.00 90.31 89 ILE A CA 1
ATOM 713 C C . ILE A 1 89 ? 23.194 -2.090 -18.517 1.00 90.31 89 ILE A C 1
ATOM 715 O O . ILE A 1 89 ? 23.939 -1.141 -18.729 1.00 90.31 89 ILE A O 1
ATOM 719 N N . SER A 1 90 ? 23.637 -3.346 -18.395 1.00 88.75 90 SER A N 1
ATOM 720 C CA . SER A 1 90 ? 25.062 -3.692 -18.395 1.00 88.75 90 SER A CA 1
ATOM 721 C C . SER A 1 90 ? 25.777 -3.257 -19.671 1.00 88.75 90 SER A C 1
ATOM 723 O O . SER A 1 90 ? 26.918 -2.813 -19.590 1.00 88.75 90 SER A O 1
ATOM 725 N N . HIS A 1 91 ? 25.129 -3.374 -20.831 1.00 88.56 91 HIS A N 1
ATOM 726 C CA . HIS A 1 91 ? 25.704 -2.950 -22.107 1.00 88.56 91 HIS A CA 1
ATOM 727 C C . HIS A 1 91 ? 25.914 -1.430 -22.176 1.00 88.56 91 HIS A C 1
ATOM 729 O O . HIS A 1 91 ? 26.882 -0.959 -22.764 1.00 88.56 91 HIS A O 1
ATOM 735 N N . ASN A 1 92 ? 25.033 -0.664 -21.530 1.00 87.62 92 ASN A N 1
ATOM 736 C CA . ASN A 1 92 ? 25.105 0.795 -21.485 1.00 87.62 92 ASN A CA 1
ATOM 737 C C . ASN A 1 92 ? 26.011 1.323 -20.360 1.00 87.62 92 ASN A C 1
ATOM 739 O O . ASN A 1 92 ? 26.230 2.534 -20.274 1.00 87.62 92 ASN A O 1
ATOM 743 N N . VAL A 1 93 ? 26.538 0.454 -19.486 1.00 85.94 93 VAL A N 1
ATOM 744 C CA . VAL A 1 93 ? 27.516 0.865 -18.473 1.00 85.94 93 VAL A CA 1
ATOM 745 C C . VAL A 1 93 ? 28.858 1.129 -19.167 1.00 85.94 93 VAL A C 1
ATOM 747 O O . VAL A 1 93 ? 29.427 0.216 -19.766 1.00 85.94 93 VAL A O 1
ATOM 750 N N . PRO A 1 94 ? 29.415 2.351 -19.076 1.00 86.25 94 PRO A N 1
ATOM 751 C CA . PRO A 1 94 ? 30.712 2.643 -19.666 1.00 86.25 94 PRO A CA 1
ATOM 752 C C . PRO A 1 94 ? 31.820 1.852 -18.964 1.00 86.25 94 PRO A C 1
ATOM 754 O O . PRO A 1 94 ? 31.801 1.664 -17.745 1.00 86.25 94 PRO A O 1
ATOM 757 N N . ALA A 1 95 ? 32.831 1.435 -19.728 1.00 81.69 95 ALA A N 1
ATOM 758 C CA . ALA A 1 95 ? 33.986 0.740 -19.175 1.00 81.69 95 ALA A CA 1
ATOM 759 C C . ALA A 1 95 ? 34.705 1.624 -18.139 1.00 81.69 95 ALA A C 1
ATOM 761 O O . ALA A 1 95 ? 35.180 2.724 -18.435 1.00 81.69 95 ALA A O 1
ATOM 762 N N . SER A 1 96 ? 34.795 1.137 -16.903 1.00 82.75 96 SER A N 1
ATOM 763 C CA . SER A 1 96 ? 35.514 1.821 -15.831 1.00 82.75 96 SER A CA 1
ATOM 764 C C . SER A 1 96 ? 37.001 1.472 -15.877 1.00 82.75 96 SER A C 1
ATOM 766 O O . SER A 1 96 ? 37.378 0.306 -15.899 1.00 82.75 96 SER A O 1
ATOM 768 N N . ARG A 1 97 ? 37.868 2.490 -15.788 1.00 77.38 97 ARG A N 1
ATOM 769 C CA . ARG A 1 97 ? 39.319 2.316 -15.553 1.00 77.38 97 ARG A CA 1
ATOM 770 C C . ARG A 1 97 ? 39.663 1.988 -14.094 1.00 77.38 97 ARG A C 1
ATOM 772 O O . ARG A 1 97 ? 40.826 1.779 -13.760 1.00 77.38 97 ARG A O 1
ATOM 779 N N . LYS A 1 98 ? 38.676 2.023 -13.197 1.00 81.75 98 LYS A N 1
ATOM 780 C CA . LYS A 1 98 ? 38.833 1.707 -11.774 1.00 81.75 98 LYS A CA 1
ATOM 781 C C . LYS A 1 98 ? 38.316 0.290 -11.539 1.00 81.75 98 LYS A C 1
ATOM 783 O O . LYS A 1 98 ? 37.141 0.034 -11.800 1.00 81.75 98 LYS A O 1
ATOM 788 N N . THR A 1 99 ? 39.186 -0.596 -11.059 1.00 80.38 99 THR A N 1
ATOM 789 C CA . THR A 1 99 ? 38.814 -1.941 -10.606 1.00 80.38 99 THR A CA 1
ATOM 790 C C . THR A 1 99 ? 38.095 -1.866 -9.261 1.00 80.38 99 THR A C 1
ATOM 792 O O . THR A 1 99 ? 38.151 -0.842 -8.567 1.00 80.38 99 THR A O 1
ATOM 795 N N . PHE A 1 100 ? 37.397 -2.944 -8.897 1.00 80.19 100 PHE A N 1
ATOM 796 C CA . PHE A 1 100 ? 36.638 -3.010 -7.648 1.00 80.19 100 PHE A CA 1
ATOM 797 C C . PHE A 1 100 ? 37.524 -2.751 -6.416 1.00 80.19 100 PHE A C 1
ATOM 799 O O . PHE A 1 100 ? 37.032 -2.182 -5.447 1.00 80.19 100 PHE A O 1
ATOM 806 N N . ASP A 1 101 ? 38.825 -3.056 -6.484 1.00 77.12 101 ASP A N 1
ATOM 807 C CA . ASP A 1 101 ? 39.801 -2.885 -5.395 1.00 77.12 101 ASP A CA 1
ATOM 808 C C . ASP A 1 101 ? 39.882 -1.445 -4.869 1.00 77.12 101 ASP A C 1
ATOM 810 O O . ASP A 1 101 ? 40.154 -1.215 -3.694 1.00 77.12 101 ASP A O 1
ATOM 814 N N . LYS A 1 102 ? 39.612 -0.449 -5.727 1.00 81.06 102 LYS A N 1
ATOM 815 C CA . LYS A 1 102 ? 39.596 0.968 -5.321 1.00 81.06 102 LYS A CA 1
ATOM 816 C C . LYS A 1 102 ? 38.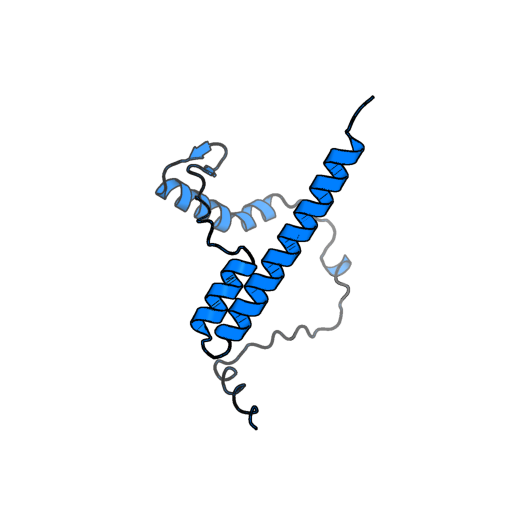378 1.344 -4.476 1.00 81.06 102 LYS A C 1
ATOM 818 O O . LYS A 1 102 ? 38.411 2.367 -3.800 1.00 81.06 102 LYS A O 1
ATOM 823 N N . TYR A 1 103 ? 37.306 0.564 -4.560 1.00 80.75 103 TYR A N 1
ATOM 824 C CA . TYR A 1 103 ? 36.041 0.799 -3.858 1.00 80.75 103 TYR A CA 1
ATOM 825 C C . TYR A 1 103 ? 35.831 -0.178 -2.705 1.00 80.75 103 TYR A C 1
ATOM 827 O O . TYR A 1 103 ? 35.143 0.143 -1.740 1.00 80.75 103 TYR A O 1
ATOM 835 N N . LEU A 1 104 ? 36.431 -1.359 -2.816 1.00 76.50 104 LEU A N 1
ATOM 836 C CA . LEU A 1 104 ? 36.372 -2.426 -1.841 1.00 76.50 104 LEU A CA 1
ATOM 837 C C . LEU A 1 104 ? 37.808 -2.764 -1.416 1.00 76.50 104 LEU A C 1
ATOM 839 O O . LEU A 1 104 ? 38.344 -3.785 -1.853 1.00 76.50 104 LEU A O 1
ATOM 843 N N . PRO A 1 105 ? 38.460 -1.908 -0.597 1.00 71.81 105 PRO A N 1
ATOM 844 C CA . PRO A 1 105 ? 39.704 -2.311 0.048 1.00 71.81 105 PRO A CA 1
ATOM 845 C C . PRO A 1 105 ? 39.421 -3.625 0.772 1.00 71.81 105 PRO A C 1
ATOM 847 O O . PRO A 1 105 ? 38.349 -3.756 1.355 1.00 71.81 105 PRO A O 1
ATOM 850 N N . ILE A 1 106 ? 40.320 -4.606 0.676 1.00 68.31 106 ILE A N 1
ATOM 851 C CA . ILE A 1 106 ? 40.128 -5.955 1.225 1.00 68.31 106 ILE A CA 1
ATOM 852 C C . ILE A 1 106 ? 39.751 -5.844 2.710 1.00 68.31 106 ILE A C 1
ATOM 854 O O . ILE A 1 106 ? 40.610 -5.732 3.581 1.00 68.31 106 ILE A O 1
ATOM 858 N N . ILE A 1 107 ? 38.453 -5.859 3.005 1.00 64.25 107 ILE A N 1
ATOM 859 C CA . ILE A 1 107 ? 37.945 -6.078 4.349 1.00 64.25 107 ILE A CA 1
ATOM 860 C C . ILE A 1 107 ? 37.876 -7.587 4.462 1.00 64.25 107 ILE A C 1
ATOM 862 O O . ILE A 1 107 ? 37.245 -8.254 3.640 1.00 64.25 107 ILE A O 1
ATOM 866 N N . MET A 1 108 ? 38.617 -8.115 5.428 1.00 55.12 108 MET A N 1
ATOM 867 C CA . MET A 1 108 ? 38.801 -9.540 5.624 1.00 55.12 108 MET A CA 1
ATOM 868 C C . MET A 1 108 ? 37.475 -10.300 5.519 1.00 55.12 108 MET A C 1
ATOM 870 O O . MET A 1 108 ? 36.510 -10.036 6.232 1.00 55.12 108 MET A O 1
ATOM 874 N N . GLN A 1 109 ? 37.486 -11.217 4.555 1.00 60.25 109 GLN A N 1
ATOM 875 C CA . GLN A 1 109 ? 36.638 -12.384 4.368 1.00 60.25 109 GLN A CA 1
ATOM 876 C C . GLN A 1 109 ? 35.820 -12.726 5.617 1.00 60.25 109 GLN A C 1
ATOM 878 O O . GLN A 1 109 ? 36.388 -13.247 6.565 1.00 60.25 109 GLN A O 1
ATOM 883 N N . ASN A 1 110 ? 34.516 -12.426 5.613 1.00 56.69 110 ASN A N 1
ATOM 884 C CA . ASN A 1 110 ? 33.477 -13.138 6.374 1.00 56.69 110 ASN A CA 1
ATOM 885 C C . ASN A 1 110 ? 32.076 -12.608 6.007 1.00 56.69 110 ASN A C 1
ATOM 887 O O . ASN A 1 110 ? 31.287 -12.225 6.866 1.00 56.69 110 ASN A O 1
ATOM 891 N N . ILE A 1 111 ? 31.723 -12.606 4.717 1.00 61.03 111 ILE A N 1
ATOM 892 C CA . ILE A 1 111 ? 30.301 -12.583 4.337 1.00 61.03 111 ILE A CA 1
ATOM 893 C C . ILE A 1 111 ? 29.851 -14.042 4.262 1.00 61.03 111 ILE A C 1
ATOM 895 O O . ILE A 1 111 ? 29.828 -14.658 3.199 1.00 61.03 111 ILE A O 1
ATOM 899 N N . PHE A 1 112 ? 29.560 -14.632 5.423 1.00 64.38 112 PHE A N 1
ATOM 900 C CA . PHE A 1 112 ? 29.018 -15.984 5.490 1.00 64.38 112 PHE A CA 1
ATOM 901 C C . PHE A 1 112 ? 27.522 -15.931 5.167 1.00 64.38 112 PHE A C 1
ATOM 903 O O . PHE A 1 112 ? 26.685 -15.665 6.034 1.00 64.38 112 PHE A O 1
ATOM 910 N N . PHE A 1 113 ? 27.161 -16.180 3.907 1.00 63.03 113 PHE A N 1
ATOM 911 C CA . PHE A 1 113 ? 25.770 -16.447 3.558 1.00 63.03 113 PHE A CA 1
ATOM 912 C C . PHE A 1 113 ? 25.390 -17.811 4.125 1.00 63.03 113 PHE A C 1
ATOM 914 O O . PHE A 1 113 ? 25.653 -18.857 3.535 1.00 63.03 113 PHE A O 1
ATOM 921 N N . ARG A 1 114 ? 24.782 -17.806 5.312 1.00 56.19 114 ARG A N 1
ATOM 922 C CA . ARG A 1 114 ? 24.271 -19.028 5.928 1.00 56.19 114 ARG A CA 1
ATOM 923 C C . ARG A 1 114 ? 23.129 -19.568 5.070 1.00 56.19 114 ARG A C 1
ATOM 925 O O . ARG A 1 114 ? 22.034 -19.003 5.066 1.00 56.19 114 ARG A O 1
ATOM 932 N N . SER A 1 115 ? 23.370 -20.671 4.369 1.00 59.03 115 SER A N 1
ATOM 933 C CA . SER A 1 115 ? 22.305 -21.423 3.714 1.00 59.03 115 SER A CA 1
ATOM 934 C C . SER A 1 115 ? 21.316 -21.907 4.782 1.00 59.03 115 SER A C 1
ATOM 936 O O . SER A 1 115 ? 21.695 -22.470 5.814 1.00 59.03 115 SER A O 1
ATOM 938 N N . ARG A 1 116 ? 20.021 -21.632 4.588 1.00 53.66 116 ARG A N 1
ATOM 939 C CA . ARG A 1 116 ? 18.987 -22.241 5.430 1.00 53.66 116 ARG A CA 1
ATOM 940 C C . ARG A 1 116 ? 18.852 -23.697 5.015 1.00 53.66 116 ARG A C 1
ATOM 942 O O . ARG A 1 116 ? 18.442 -23.978 3.894 1.00 53.66 116 ARG A O 1
ATOM 949 N N . THR A 1 117 ? 19.149 -24.612 5.929 1.00 63.38 117 THR A N 1
ATOM 950 C CA . THR A 1 117 ? 18.714 -25.998 5.776 1.00 63.38 117 THR A CA 1
ATOM 951 C C . THR A 1 117 ? 17.184 -26.071 5.932 1.00 63.38 117 THR A C 1
ATOM 953 O O . THR A 1 117 ? 16.611 -25.278 6.691 1.00 63.38 117 THR A O 1
ATOM 956 N N . PRO A 1 118 ? 16.498 -27.011 5.251 1.00 61.25 118 PRO A N 1
ATOM 957 C CA . PRO A 1 118 ? 15.030 -27.132 5.262 1.00 61.25 118 PRO A CA 1
ATOM 958 C C . PRO A 1 118 ? 14.408 -27.278 6.663 1.00 61.25 118 PRO A C 1
ATOM 960 O O . PRO A 1 118 ? 13.230 -27.001 6.866 1.00 61.25 118 PRO A O 1
ATOM 963 N N . ASN A 1 119 ? 15.215 -27.659 7.653 1.00 59.97 119 ASN A N 1
ATOM 964 C CA . ASN A 1 119 ? 14.765 -28.033 8.991 1.00 59.97 119 ASN A CA 1
ATOM 965 C C . ASN A 1 119 ? 14.674 -26.846 9.974 1.00 59.97 119 ASN A C 1
ATOM 967 O O . ASN A 1 119 ? 14.265 -27.025 11.118 1.00 59.97 119 ASN A O 1
ATOM 971 N N . GLY A 1 120 ? 15.022 -25.622 9.557 1.00 54.91 120 GLY A N 1
ATOM 972 C CA . GLY A 1 120 ? 14.995 -24.424 10.414 1.00 54.91 120 GLY A CA 1
ATOM 973 C C . GLY A 1 120 ? 13.618 -23.772 10.617 1.00 54.91 120 GLY A C 1
ATOM 974 O O . GLY A 1 120 ? 13.532 -22.728 11.261 1.00 54.91 120 GLY A O 1
ATOM 975 N N . CYS A 1 121 ? 12.545 -24.336 10.055 1.00 58.19 121 CYS A N 1
ATOM 976 C CA . CYS A 1 121 ? 11.194 -23.761 10.111 1.00 58.19 121 CYS A CA 1
ATOM 977 C C . CYS A 1 121 ? 10.311 -24.289 11.255 1.00 58.19 121 CYS A C 1
ATOM 979 O O . CYS A 1 121 ? 9.124 -23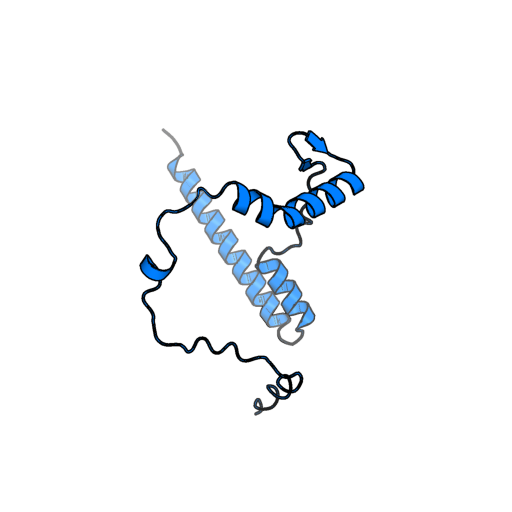.969 11.288 1.00 58.19 121 CYS A O 1
ATOM 981 N N . HIS A 1 122 ? 10.841 -25.063 12.205 1.00 55.38 122 HIS A N 1
ATOM 982 C CA . HIS A 1 122 ? 10.036 -25.589 13.308 1.00 55.38 122 HIS A CA 1
ATOM 983 C C . HIS A 1 122 ? 10.300 -24.891 14.649 1.00 55.38 122 HIS A C 1
ATOM 985 O O . HIS A 1 122 ? 11.416 -24.867 15.153 1.00 55.38 122 HIS A O 1
ATOM 991 N N . LYS A 1 123 ? 9.189 -24.414 15.230 1.00 53.75 123 LYS A N 1
ATOM 992 C CA . LYS A 1 123 ? 8.978 -23.935 16.607 1.00 53.75 123 LYS A CA 1
ATOM 993 C C . LYS A 1 123 ? 9.410 -22.496 16.928 1.00 53.75 123 LYS A C 1
ATOM 995 O O . LYS A 1 123 ? 10.328 -22.241 17.693 1.00 53.75 123 LYS A O 1
ATOM 1000 N N . ARG A 1 124 ? 8.606 -21.538 16.459 1.00 46.47 124 ARG A N 1
ATOM 1001 C CA . ARG A 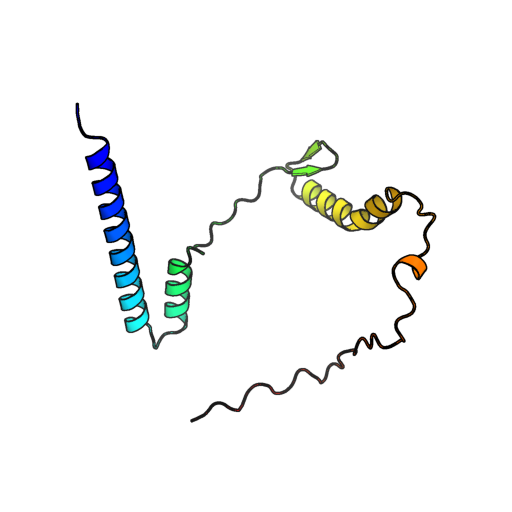1 124 ? 8.251 -20.348 17.255 1.00 46.47 124 ARG A CA 1
ATOM 1002 C C . ARG A 1 124 ? 6.737 -20.274 17.339 1.00 46.47 124 ARG A C 1
ATOM 1004 O O . ARG A 1 124 ? 6.133 -19.539 16.581 1.00 46.47 124 ARG A O 1
ATOM 1011 N N . ASN A 1 125 ? 6.151 -21.136 18.155 1.00 45.97 125 ASN A N 1
ATOM 1012 C CA . ASN A 1 125 ? 4.785 -21.045 18.662 1.00 45.97 125 ASN A CA 1
ATOM 1013 C C . ASN A 1 125 ? 4.736 -22.061 19.797 1.00 45.97 125 ASN A C 1
ATOM 1015 O O . ASN A 1 125 ? 4.703 -23.255 19.514 1.00 45.97 125 ASN A O 1
ATOM 1019 N N . ASN A 1 126 ? 4.912 -21.584 21.030 1.00 51.41 126 ASN A N 1
ATOM 1020 C CA . ASN A 1 126 ? 4.323 -22.102 22.273 1.00 51.41 126 ASN A CA 1
ATOM 1021 C C . ASN A 1 126 ? 5.067 -21.528 23.488 1.00 51.41 126 ASN A C 1
ATOM 1023 O O . ASN A 1 126 ? 5.590 -22.276 24.295 1.00 51.41 126 ASN A O 1
ATOM 1027 N N . GLU A 1 127 ? 5.091 -20.203 23.626 1.00 50.62 127 GLU A N 1
ATOM 1028 C CA . GLU A 1 127 ? 5.232 -19.553 24.937 1.00 50.62 127 GLU A CA 1
ATOM 1029 C C . GLU A 1 127 ? 4.337 -18.314 24.949 1.00 50.62 127 GLU A C 1
ATOM 1031 O O . GLU A 1 127 ? 4.793 -17.179 24.960 1.00 50.62 127 GLU A O 1
ATOM 1036 N N . VAL A 1 128 ? 3.025 -18.540 24.863 1.00 49.69 128 VAL A N 1
ATOM 1037 C CA . VAL A 1 128 ? 2.050 -17.605 25.433 1.00 49.69 128 VAL A CA 1
ATOM 1038 C C . VAL A 1 128 ? 0.924 -18.428 26.046 1.00 49.69 128 VAL A C 1
ATOM 1040 O O . VAL A 1 128 ? 0.012 -18.854 25.333 1.00 49.69 128 VAL A O 1
ATOM 1043 N N . 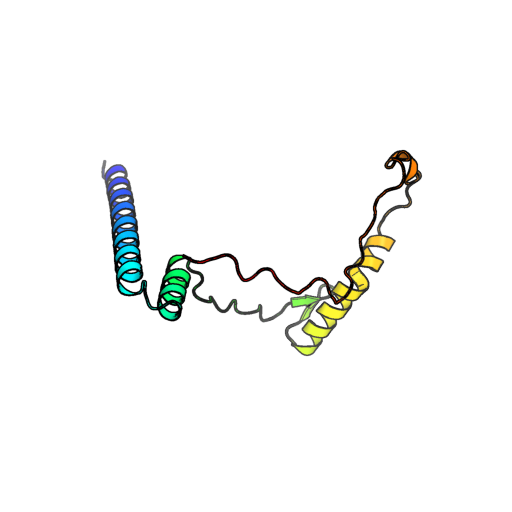LYS A 1 129 ? 1.020 -18.665 27.358 1.00 36.34 129 LYS A N 1
ATOM 1044 C CA . LYS A 1 129 ? -0.084 -18.592 28.335 1.00 36.34 129 LYS A CA 1
ATOM 1045 C C . LYS A 1 129 ? 0.380 -19.054 29.724 1.00 36.34 129 LYS A C 1
ATOM 1047 O O . LYS A 1 129 ? 1.240 -19.933 29.777 1.00 36.34 129 LYS A O 1
ATOM 1052 N N . PRO A 1 130 ? -0.287 -18.628 30.809 1.00 51.97 130 PRO A N 1
ATOM 1053 C CA . PRO A 1 130 ? -1.285 -17.560 30.940 1.00 51.97 130 PRO A CA 1
ATOM 1054 C C . PRO A 1 130 ? -0.698 -16.218 31.393 1.00 51.97 130 PRO A C 1
ATOM 1056 O O . PRO A 1 130 ? 0.399 -16.212 31.988 1.00 51.97 130 PRO A O 1
#

Sequence (130 aa):
MDDVGSHDIIKKLLNKLKRRAKITYFKSSIEVNKKNAKQLWNILKQAIDKVNKKANLPRSFLVDSKMVADEDAIAKGFNNFFSNIGFNISHNVPASRKTFDKYLPIIMQNIFFRSRTPNGCHKRNNEVKP

Foldseek 3Di:
DDDPVPVVVVVVVVVVVVVVVLVVVLVVQCVVCVVPPVSNVVSVCVNVVVPPPVPPDPQWDQAPNDTGRDPVVVVVSVCVCVVCVVVVVVVPDDDDPDDCCVVCVCPDDDPPPDDDDPPPPDDPDDPDDD

Radius of gyration: 28.46 Å; chains: 1; bounding box: 59×72×60 Å

Organism: NCBI:txid53620

InterPro domains:
  IPR008942 ENTH/VHS [G3DSA:1.25.40.90] (5-129)